Protein AF-A0A820QMT1-F1 (afdb_monomer_lite)

pLDDT: mean 73.19, std 18.17, range [37.12, 93.5]

Secondary structure (DSSP, 8-state):
---HHHHHHHHHTS-TT--EEEEEE-S--GGGG-HHHHHHHHHHH-TT--EEEEEEEEETTSSS--S----TTGGGSHHHHHTTEEEEEEEETTEEEEEEEE--GGGSTT-S---TT-SEEEEEE-SSS--HHHHHHHHTT-

Radius of gyration: 15.67 Å; chains: 1; bounding box: 41×37×37 Å

Foldseek 3Di:
DDEPVNVLVVLLPPALQDQEEEDEEEDPHCVLVQLVVVLVSCVPRHVNHLFDKYKYKYFQPDPDDDSDLCPQCRCVPVSNVVSQWAWEWEDEPGMIIIMTGHDDPVVPPPAPDDDPRHSYGYHYDDDPDDPDPVVVSNVVVD

Organism: NCBI:txid433720

Sequence (142 aa):
NLHFNKFQLFIEQIHSKLQILHVKFSKRDIHFLHADRWQKLLLENFPQLEKFSLHYHELGYSNNDPIYHGKLNQFVSPFWIQRNLIFDIEICKYDIYYFVRPFKKRWYEYSIEHSKLAQFTIKYVYSNERPYILLNQIKSVL

Structure (mmCIF, N/CA/C/O backbone):
data_AF-A0A820QMT1-F1
#
_entry.id   AF-A0A820QMT1-F1
#
loop_
_atom_site.group_PDB
_atom_site.id
_atom_site.type_symbol
_atom_site.label_atom_id
_atom_site.label_alt_id
_atom_site.label_comp_id
_atom_site.label_asym_id
_atom_site.label_entity_id
_atom_site.label_seq_id
_atom_site.pdbx_PDB_ins_code
_atom_site.Cartn_x
_atom_site.Cartn_y
_atom_site.Cartn_z
_atom_site.occupancy
_atom_site.B_iso_or_equiv
_atom_site.auth_seq_id
_atom_site.auth_comp_id
_atom_site.auth_asym_id
_atom_site.auth_atom_id
_atom_site.pdbx_PDB_model_num
ATOM 1 N N . ASN A 1 1 ? 3.059 -18.901 -9.954 1.00 51.28 1 ASN A N 1
ATOM 2 C CA . ASN A 1 1 ? 2.595 -17.625 -10.550 1.00 51.28 1 ASN A CA 1
ATOM 3 C C . ASN A 1 1 ? 1.373 -17.089 -9.801 1.00 51.28 1 ASN A C 1
ATOM 5 O O . ASN A 1 1 ? 0.269 -17.547 -10.072 1.00 51.28 1 ASN A O 1
ATOM 9 N N . LEU A 1 2 ? 1.559 -16.154 -8.860 1.00 66.12 2 LEU A N 1
ATOM 10 C CA . LEU A 1 2 ? 0.467 -15.516 -8.107 1.00 66.12 2 LEU A CA 1
ATOM 11 C C . LEU A 1 2 ? 0.027 -14.228 -8.825 1.00 66.12 2 LEU A C 1
ATOM 13 O O . LEU A 1 2 ? 0.877 -13.431 -9.206 1.00 66.12 2 LEU A O 1
ATOM 17 N N . HIS A 1 3 ? -1.275 -14.075 -9.051 1.00 85.88 3 HIS A N 1
ATOM 18 C CA . HIS A 1 3 ? -1.910 -12.850 -9.554 1.00 85.88 3 HIS A CA 1
ATOM 19 C C . HIS A 1 3 ? -2.652 -12.172 -8.407 1.00 85.88 3 HIS A C 1
ATOM 21 O O . HIS A 1 3 ? -3.060 -12.879 -7.480 1.00 85.88 3 HIS A O 1
ATOM 27 N N . PHE A 1 4 ? -2.898 -10.861 -8.485 1.00 87.81 4 PHE A N 1
ATOM 28 C CA . PHE A 1 4 ? -3.600 -10.140 -7.415 1.00 87.81 4 PHE A CA 1
ATOM 29 C C . PHE A 1 4 ? -4.920 -10.820 -7.034 1.00 87.81 4 PHE A C 1
ATOM 31 O O . PHE A 1 4 ? -5.176 -11.027 -5.858 1.00 87.81 4 PHE A O 1
ATOM 38 N N . ASN A 1 5 ? -5.725 -11.262 -8.006 1.00 89.75 5 ASN A N 1
ATOM 39 C CA . ASN A 1 5 ? -7.001 -11.933 -7.718 1.00 89.75 5 ASN A CA 1
ATOM 40 C C . ASN A 1 5 ? -6.819 -13.226 -6.904 1.00 89.75 5 ASN A C 1
ATOM 42 O O . ASN A 1 5 ? -7.605 -13.508 -6.011 1.00 89.75 5 ASN A O 1
ATOM 46 N N . LYS A 1 6 ? -5.761 -14.002 -7.176 1.00 90.00 6 LYS A N 1
ATOM 47 C CA . LYS A 1 6 ? -5.459 -15.219 -6.405 1.00 90.00 6 LYS A CA 1
ATOM 48 C C . LYS A 1 6 ? -4.955 -14.886 -5.003 1.00 90.00 6 LYS A C 1
ATOM 50 O O . LYS A 1 6 ? -5.293 -15.585 -4.058 1.00 90.00 6 LYS A O 1
ATOM 55 N N . PHE A 1 7 ? -4.150 -13.831 -4.879 1.00 90.31 7 PHE A N 1
ATOM 56 C CA . PHE A 1 7 ? -3.711 -13.321 -3.583 1.00 90.31 7 PHE A CA 1
ATOM 57 C C . PHE A 1 7 ? -4.898 -12.831 -2.749 1.00 90.31 7 PHE A C 1
ATOM 59 O O . PHE A 1 7 ? -4.994 -13.175 -1.580 1.00 90.31 7 PHE A O 1
ATOM 66 N N . GLN A 1 8 ? -5.807 -12.076 -3.363 1.00 90.44 8 GLN A N 1
ATOM 67 C CA . GLN A 1 8 ? -7.012 -11.569 -2.727 1.00 90.44 8 GLN A CA 1
ATOM 68 C C . GLN A 1 8 ? -7.870 -12.724 -2.192 1.00 90.44 8 GLN A C 1
ATOM 70 O O . GLN A 1 8 ? -8.146 -12.755 -1.002 1.00 90.44 8 GLN A O 1
ATOM 75 N N . LEU A 1 9 ? -8.174 -13.730 -3.020 1.00 90.06 9 LEU A N 1
ATOM 76 C CA . LEU A 1 9 ? -8.918 -14.915 -2.571 1.00 90.06 9 LEU A CA 1
ATOM 77 C C . LEU A 1 9 ? -8.232 -15.645 -1.409 1.00 90.06 9 LEU A C 1
ATOM 79 O O . LEU A 1 9 ? -8.896 -16.139 -0.506 1.00 90.06 9 LEU A O 1
ATOM 83 N N . PHE A 1 10 ? -6.900 -15.730 -1.430 1.00 88.38 10 PHE A N 1
ATOM 84 C CA . PHE A 1 10 ? -6.140 -16.337 -0.341 1.00 88.38 10 PHE A CA 1
ATOM 85 C C . PHE A 1 10 ? -6.217 -15.503 0.942 1.00 88.38 10 PHE A C 1
ATOM 87 O O . PHE A 1 10 ? -6.422 -16.052 2.019 1.00 88.38 10 PHE A O 1
ATOM 94 N N . ILE A 1 11 ? -6.056 -14.182 0.846 1.00 86.8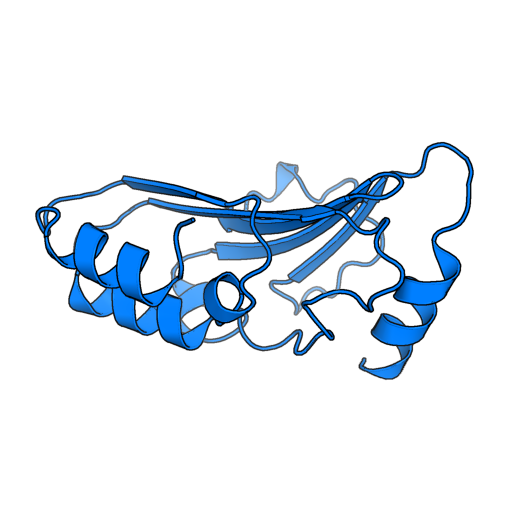1 11 ILE A N 1
ATOM 95 C CA . ILE A 1 11 ? -6.017 -13.320 2.026 1.00 86.81 11 ILE A CA 1
ATOM 96 C C . ILE A 1 11 ? -7.409 -13.130 2.644 1.00 86.81 11 ILE A C 1
ATOM 98 O O . ILE A 1 11 ? -7.507 -12.991 3.857 1.00 86.81 11 ILE A O 1
ATOM 102 N N . GLU A 1 12 ? -8.475 -13.195 1.843 1.00 86.50 12 GLU A N 1
ATOM 103 C CA . GLU A 1 12 ? -9.874 -13.215 2.304 1.00 86.50 12 GLU A CA 1
ATOM 104 C C . GLU A 1 12 ? -10.177 -14.445 3.182 1.00 86.50 12 GLU A C 1
ATOM 106 O O . GLU A 1 12 ? -11.075 -14.407 4.018 1.00 86.50 12 GLU A O 1
ATOM 111 N N . GLN A 1 13 ? -9.406 -15.531 3.044 1.00 85.56 13 GLN A N 1
ATOM 112 C CA . GLN A 1 13 ? -9.514 -16.715 3.908 1.00 85.56 13 GLN A CA 1
ATOM 113 C C . GLN A 1 13 ? -8.759 -16.560 5.238 1.00 85.56 13 GLN A C 1
ATOM 115 O O . GLN A 1 13 ? -8.915 -17.391 6.135 1.00 85.56 13 GLN A O 1
ATOM 120 N N . ILE A 1 14 ? -7.923 -15.528 5.385 1.00 81.19 14 ILE A N 1
ATOM 121 C CA . ILE A 1 14 ? -7.153 -15.287 6.607 1.00 81.19 14 ILE A CA 1
ATOM 122 C C . ILE A 1 14 ? -8.027 -14.557 7.628 1.00 81.19 14 ILE A C 1
ATOM 124 O O . ILE A 1 14 ? -8.756 -13.623 7.311 1.00 81.19 14 ILE A O 1
ATOM 128 N N . HIS A 1 15 ? -7.935 -14.980 8.890 1.00 69.56 15 HIS A N 1
ATOM 129 C CA . HIS A 1 15 ? -8.770 -14.470 9.974 1.00 69.56 15 HIS A CA 1
ATOM 130 C C . HIS A 1 15 ? -8.669 -12.939 10.132 1.00 69.56 15 HIS A C 1
ATOM 132 O O . HIS A 1 15 ? -7.586 -12.375 10.286 1.00 69.56 15 HIS A O 1
ATOM 138 N N . SER A 1 16 ? -9.826 -12.289 10.270 1.00 71.19 16 SER A N 1
ATOM 139 C CA . SER A 1 16 ? -10.026 -10.840 10.472 1.00 71.19 16 SER A CA 1
ATOM 140 C C . SER A 1 16 ? -9.357 -10.199 11.705 1.00 71.19 16 SER A C 1
ATOM 142 O O . SER A 1 16 ? -9.454 -8.988 11.900 1.00 71.19 16 SER A O 1
ATOM 144 N N . LYS A 1 17 ? -8.680 -10.992 12.548 1.00 79.62 17 LYS A N 1
ATOM 145 C CA . LYS A 1 17 ? -7.949 -10.539 13.748 1.00 79.62 17 LYS A CA 1
ATOM 146 C C . LYS A 1 17 ? -6.478 -10.241 13.453 1.00 79.62 17 LYS A C 1
ATOM 148 O O . LYS A 1 17 ? -5.704 -9.978 14.369 1.00 79.62 17 LYS A O 1
ATOM 153 N N . LEU A 1 18 ? -6.064 -10.330 12.189 1.00 88.62 18 LEU A N 1
ATOM 154 C CA . LEU A 1 18 ? -4.703 -10.010 11.789 1.00 88.62 18 LEU A CA 1
ATOM 155 C C . LEU A 1 18 ? -4.403 -8.533 12.092 1.00 88.62 18 LEU A C 1
ATOM 157 O O . LEU A 1 18 ? -5.018 -7.637 11.520 1.00 88.62 18 LEU A O 1
ATOM 161 N N . GLN A 1 19 ? -3.432 -8.291 12.972 1.00 90.44 19 GLN A N 1
ATOM 162 C CA . GLN A 1 19 ? -2.991 -6.941 13.343 1.00 90.44 19 GLN A CA 1
ATOM 163 C C . GLN A 1 19 ? -1.858 -6.422 12.452 1.00 90.44 19 GLN A C 1
ATOM 165 O O . GLN A 1 19 ? -1.657 -5.213 12.334 1.00 90.44 19 GLN A O 1
ATOM 170 N N . ILE A 1 20 ? -1.105 -7.319 11.812 1.00 91.69 20 ILE A N 1
AT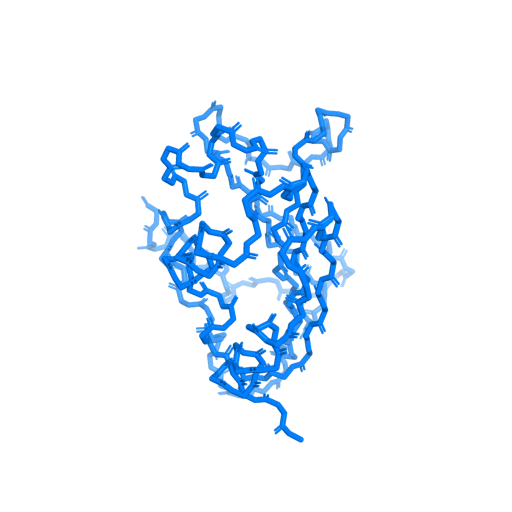OM 171 C CA . ILE A 1 20 ? 0.075 -6.972 11.020 1.00 91.69 20 ILE A CA 1
ATOM 172 C C . ILE A 1 20 ? 0.055 -7.740 9.700 1.00 91.69 20 ILE A C 1
ATOM 174 O O . ILE A 1 20 ? 0.022 -8.969 9.696 1.00 91.69 20 ILE A O 1
ATOM 178 N N . LEU A 1 21 ? 0.138 -7.014 8.585 1.00 91.75 21 LEU A N 1
ATOM 179 C CA . LEU A 1 21 ? 0.215 -7.573 7.239 1.00 91.75 21 LEU A CA 1
ATOM 180 C C . LEU A 1 21 ? 1.415 -6.980 6.502 1.00 91.75 21 LEU A C 1
ATOM 182 O O . LEU A 1 21 ? 1.447 -5.792 6.181 1.00 91.75 21 LEU A O 1
ATOM 186 N N . HIS A 1 22 ? 2.387 -7.837 6.206 1.00 93.19 22 HIS A N 1
ATOM 187 C CA . HIS A 1 22 ? 3.554 -7.507 5.399 1.00 93.19 22 HIS A CA 1
ATOM 188 C C . HIS A 1 22 ? 3.562 -8.393 4.163 1.00 93.19 22 HIS A C 1
ATOM 190 O O . HIS A 1 22 ? 3.613 -9.618 4.272 1.00 93.19 22 HIS A O 1
ATOM 196 N N . VAL A 1 23 ? 3.513 -7.777 2.988 1.00 92.56 23 VAL A N 1
ATOM 197 C CA . VAL A 1 23 ? 3.459 -8.499 1.717 1.00 92.56 23 VAL A CA 1
ATOM 198 C C . VAL A 1 23 ? 4.603 -8.071 0.814 1.00 92.56 23 VAL A C 1
ATOM 200 O O . VAL A 1 23 ? 4.929 -6.887 0.702 1.00 92.56 23 VAL A O 1
ATOM 203 N N . LYS A 1 24 ? 5.226 -9.058 0.167 1.00 92.12 24 LYS A N 1
ATOM 204 C CA . LYS A 1 24 ? 6.324 -8.852 -0.773 1.00 92.12 24 LYS A CA 1
ATOM 205 C C . LYS A 1 24 ? 6.033 -9.583 -2.075 1.00 92.12 24 LYS A C 1
ATOM 207 O O . LYS A 1 24 ? 5.783 -10.786 -2.067 1.00 92.12 24 LYS A O 1
ATOM 212 N N . PHE A 1 25 ? 6.117 -8.863 -3.184 1.00 89.75 25 PHE A N 1
ATOM 213 C CA . PHE A 1 25 ? 5.906 -9.387 -4.527 1.00 89.75 25 PHE A CA 1
ATOM 214 C C . PHE A 1 25 ? 7.077 -8.993 -5.425 1.00 89.75 25 PHE A C 1
ATOM 216 O O . PHE A 1 25 ? 7.624 -7.902 -5.301 1.00 89.75 25 PHE A O 1
ATOM 223 N N . SER A 1 26 ? 7.461 -9.885 -6.330 1.00 81.38 26 SER A N 1
ATOM 224 C CA . SER A 1 26 ? 8.541 -9.671 -7.307 1.00 81.38 26 SER A CA 1
ATOM 225 C C . SER A 1 26 ? 8.110 -10.008 -8.738 1.00 81.38 26 SER A C 1
ATOM 227 O O . SER A 1 26 ? 8.934 -10.217 -9.625 1.00 81.38 26 SER A O 1
ATOM 229 N N . LYS A 1 27 ? 6.798 -10.143 -8.965 1.00 76.06 27 LYS A N 1
ATOM 230 C CA . LYS A 1 27 ? 6.232 -10.562 -10.246 1.00 76.06 27 LYS A CA 1
ATOM 231 C C . LYS A 1 27 ? 5.474 -9.404 -10.882 1.00 76.06 27 LYS A C 1
ATOM 233 O O . LYS A 1 27 ? 4.678 -8.767 -10.204 1.00 76.06 27 LYS A O 1
ATOM 238 N N . ARG A 1 28 ? 5.660 -9.236 -12.196 1.00 76.00 28 ARG A N 1
ATOM 239 C CA . ARG A 1 28 ? 4.945 -8.289 -13.062 1.00 76.00 28 ARG A CA 1
ATOM 240 C C . ARG A 1 28 ? 3.422 -8.497 -13.045 1.00 76.00 28 ARG A C 1
ATOM 242 O O . ARG A 1 28 ? 2.884 -9.240 -13.862 1.00 76.00 28 ARG A O 1
ATOM 249 N N . ASP A 1 29 ? 2.741 -7.854 -12.106 1.00 84.00 29 ASP A N 1
ATOM 250 C CA . ASP A 1 29 ? 1.284 -7.712 -12.055 1.00 84.00 29 ASP A CA 1
ATOM 251 C C . ASP A 1 29 ? 0.954 -6.323 -11.487 1.00 84.00 29 ASP A C 1
ATOM 253 O O . ASP A 1 29 ? 1.068 -6.074 -10.284 1.00 84.00 29 ASP A O 1
ATOM 257 N N . ILE A 1 30 ? 0.548 -5.416 -12.382 1.00 82.88 30 ILE A N 1
ATOM 258 C CA . ILE A 1 30 ? 0.250 -4.010 -12.074 1.00 82.88 30 ILE A CA 1
ATOM 259 C C . ILE A 1 30 ? -0.817 -3.850 -10.994 1.00 82.88 30 ILE A C 1
ATOM 261 O O . ILE A 1 30 ? -0.837 -2.846 -10.288 1.00 82.88 30 ILE A O 1
ATOM 265 N N . HIS A 1 31 ? -1.693 -4.841 -10.819 1.00 87.38 31 HIS A N 1
ATOM 266 C CA . HIS A 1 31 ? -2.784 -4.746 -9.861 1.00 87.38 31 HIS A CA 1
ATOM 267 C C . HIS A 1 31 ? -2.297 -4.707 -8.411 1.00 87.38 31 HIS A C 1
ATOM 269 O O . HIS A 1 31 ? -3.019 -4.196 -7.558 1.00 87.38 31 HIS A O 1
ATOM 275 N N . PHE A 1 32 ? -1.069 -5.156 -8.126 1.00 88.69 32 PHE A N 1
ATOM 276 C CA . PHE A 1 32 ? -0.446 -4.940 -6.818 1.00 88.69 32 PHE A CA 1
ATOM 277 C C . PHE A 1 32 ? -0.101 -3.473 -6.546 1.00 88.69 32 PHE A C 1
ATOM 279 O O . PHE A 1 32 ? 0.073 -3.117 -5.386 1.00 88.69 32 PHE A O 1
ATOM 286 N N . LEU A 1 33 ? -0.056 -2.620 -7.568 1.00 87.75 33 LEU A N 1
ATOM 287 C CA . LEU A 1 33 ? 0.180 -1.181 -7.455 1.00 87.75 33 LEU A CA 1
ATOM 288 C C . LEU A 1 33 ? -1.113 -0.352 -7.577 1.00 87.75 33 LEU A C 1
ATOM 290 O O . LEU A 1 33 ? -1.046 0.868 -7.674 1.00 87.75 33 LEU A O 1
ATOM 294 N N . HIS A 1 34 ? -2.294 -0.987 -7.557 1.00 89.50 34 HIS A N 1
ATOM 295 C CA . HIS A 1 34 ? -3.585 -0.290 -7.553 1.00 89.50 34 HIS A CA 1
ATOM 296 C C . HIS A 1 34 ? -4.016 0.034 -6.117 1.00 89.50 34 HIS A C 1
ATOM 298 O O . HIS A 1 34 ? -4.449 -0.858 -5.379 1.00 89.50 34 HIS A O 1
ATOM 304 N N . ALA A 1 35 ? -3.949 1.307 -5.726 1.00 88.88 35 ALA A N 1
ATOM 305 C CA . ALA A 1 35 ? -4.250 1.716 -4.354 1.00 88.88 35 ALA A CA 1
ATOM 306 C C . ALA A 1 35 ? -5.698 1.407 -3.938 1.00 88.88 35 ALA A C 1
ATOM 308 O O . ALA A 1 35 ? -5.916 0.850 -2.866 1.00 88.88 35 ALA A O 1
ATOM 309 N N . ASP A 1 36 ? -6.684 1.665 -4.799 1.00 90.31 36 ASP A N 1
ATOM 310 C CA . ASP A 1 36 ? -8.100 1.437 -4.467 1.00 90.31 36 ASP A CA 1
ATOM 311 C C . ASP A 1 36 ? -8.404 -0.033 -4.157 1.00 90.31 36 ASP A C 1
ATOM 313 O O . ASP A 1 36 ? -9.200 -0.342 -3.268 1.00 90.31 36 ASP A O 1
ATOM 317 N N . ARG A 1 37 ? -7.729 -0.963 -4.849 1.00 91.81 37 ARG A N 1
ATOM 318 C CA . ARG A 1 37 ? -7.883 -2.400 -4.583 1.00 91.81 37 ARG A CA 1
ATOM 319 C C . ARG A 1 37 ? -7.354 -2.764 -3.206 1.00 91.81 37 ARG A C 1
ATOM 321 O O . ARG A 1 37 ? -8.010 -3.518 -2.492 1.00 91.81 37 ARG A O 1
ATOM 328 N N . TRP A 1 38 ? -6.199 -2.220 -2.830 1.00 93.00 38 TRP A N 1
ATOM 329 C CA . TRP A 1 38 ? -5.659 -2.403 -1.489 1.00 93.00 38 TRP A CA 1
ATOM 330 C C . TRP A 1 38 ? -6.548 -1.765 -0.433 1.00 93.00 38 TRP A C 1
ATOM 332 O O . TRP A 1 38 ? -6.884 -2.429 0.537 1.00 93.00 38 TRP A O 1
ATOM 342 N N . GLN A 1 39 ? -6.979 -0.520 -0.627 1.00 93.19 39 GLN A N 1
ATOM 343 C CA . GLN A 1 39 ? -7.873 0.157 0.307 1.00 93.19 39 GLN A CA 1
ATOM 344 C C . GLN A 1 39 ? -9.139 -0.674 0.560 1.00 93.19 39 GLN A C 1
ATOM 346 O O . GLN A 1 39 ? -9.472 -0.931 1.716 1.00 93.19 39 GLN A O 1
ATOM 351 N N . LYS A 1 40 ? -9.801 -1.151 -0.503 1.00 93.19 40 LYS A N 1
ATOM 352 C CA . LYS A 1 40 ? -10.986 -2.011 -0.396 1.00 93.19 40 LYS A CA 1
ATOM 353 C C . LYS A 1 40 ? -10.687 -3.298 0.379 1.00 93.19 40 LYS A C 1
ATOM 355 O O . LYS A 1 40 ? -11.350 -3.585 1.369 1.00 93.19 40 LYS A O 1
ATOM 360 N N . LEU A 1 41 ? -9.641 -4.021 -0.022 1.00 92.50 41 LEU A N 1
ATOM 361 C CA . LEU A 1 41 ? -9.222 -5.272 0.610 1.00 92.50 41 LEU A CA 1
ATOM 362 C C . LEU A 1 41 ? -8.941 -5.102 2.111 1.00 92.50 41 LEU A C 1
ATOM 364 O O . LEU A 1 41 ? -9.373 -5.929 2.913 1.00 92.50 41 LEU A O 1
ATOM 368 N N . LEU A 1 42 ? -8.240 -4.027 2.487 1.00 92.06 42 LEU A N 1
ATOM 369 C CA . LEU A 1 42 ? -7.880 -3.723 3.870 1.00 92.06 42 LEU A CA 1
ATOM 370 C C . LEU A 1 42 ? -9.100 -3.361 4.724 1.00 92.06 42 LEU A C 1
ATOM 372 O O . LEU A 1 42 ? -9.199 -3.830 5.856 1.00 92.06 42 LEU A O 1
ATOM 376 N N . LEU A 1 43 ? -10.021 -2.557 4.187 1.00 91.12 43 LEU A N 1
ATOM 377 C CA . LEU A 1 43 ? -11.247 -2.167 4.888 1.00 91.12 43 LEU A CA 1
ATOM 378 C C . LEU A 1 43 ? -12.200 -3.349 5.095 1.00 91.12 43 LEU A C 1
ATOM 380 O O . LEU A 1 43 ? -12.783 -3.468 6.169 1.00 91.12 43 LEU A O 1
ATOM 384 N N . GLU A 1 44 ? -12.346 -4.217 4.093 1.00 90.69 44 GLU A N 1
ATOM 385 C CA . GLU A 1 44 ? -13.303 -5.329 4.133 1.00 90.69 44 GLU A CA 1
ATOM 386 C C . GLU A 1 44 ? -12.813 -6.504 4.989 1.00 90.69 44 GLU A C 1
ATOM 388 O O . GLU A 1 44 ? -13.612 -7.127 5.684 1.00 90.69 44 GLU A O 1
ATOM 393 N N . ASN A 1 45 ? -11.508 -6.799 4.975 1.00 90.00 45 ASN A N 1
ATOM 394 C CA . ASN A 1 45 ? -10.992 -8.057 5.530 1.00 90.00 45 ASN A CA 1
ATOM 395 C C . ASN A 1 45 ? -10.153 -7.887 6.801 1.00 90.00 45 ASN A C 1
ATOM 397 O O . ASN A 1 45 ? -10.050 -8.824 7.593 1.00 90.00 45 ASN A O 1
ATOM 401 N N . PHE A 1 46 ? -9.575 -6.704 7.038 1.00 90.62 46 PHE A N 1
ATOM 402 C CA . PHE A 1 46 ? -8.659 -6.484 8.162 1.00 90.62 46 PHE A CA 1
ATOM 403 C C . PHE A 1 46 ? -9.042 -5.253 9.003 1.00 90.62 46 PHE A C 1
ATOM 405 O O . PHE A 1 46 ? -8.255 -4.310 9.132 1.00 90.62 46 PHE A O 1
ATOM 412 N N . PRO A 1 47 ? -10.231 -5.250 9.637 1.00 88.12 47 PRO A N 1
ATOM 413 C CA . PRO A 1 47 ? -10.683 -4.123 10.456 1.00 88.12 47 PRO A CA 1
ATOM 414 C C . PRO A 1 47 ? -9.770 -3.857 11.664 1.00 88.12 47 PRO A C 1
ATOM 416 O O . PRO A 1 47 ? -9.693 -2.726 12.133 1.00 88.12 47 PRO A O 1
ATOM 419 N N . GLN A 1 48 ? -9.054 -4.879 12.144 1.00 89.25 48 GLN A N 1
ATOM 420 C CA . GLN A 1 48 ? -8.122 -4.788 13.276 1.00 89.25 48 GLN A CA 1
ATOM 421 C C . GLN A 1 48 ? -6.663 -4.581 12.849 1.00 89.25 48 GLN A C 1
ATOM 423 O O . GLN A 1 48 ? -5.763 -4.667 13.682 1.00 89.25 48 GLN A O 1
ATOM 428 N N . LEU A 1 49 ? -6.402 -4.329 11.562 1.00 90.81 49 LEU A N 1
ATOM 429 C CA . LEU A 1 49 ? -5.039 -4.152 11.082 1.00 90.81 49 LEU A CA 1
ATOM 430 C C . LEU A 1 49 ? -4.438 -2.866 11.639 1.00 90.81 49 LEU A C 1
ATOM 432 O O . LEU A 1 49 ? -4.908 -1.770 11.336 1.00 90.81 49 LEU A O 1
ATOM 436 N N . GLU A 1 50 ? -3.354 -2.996 12.387 1.00 90.75 50 GLU A N 1
ATOM 437 C CA . GLU A 1 50 ? -2.585 -1.878 12.928 1.00 90.75 50 GLU A CA 1
ATOM 438 C C . GLU A 1 50 ? -1.442 -1.490 11.991 1.00 90.75 50 GLU A C 1
ATOM 440 O O . GLU A 1 50 ? -1.109 -0.312 11.853 1.00 90.75 50 GLU A O 1
ATOM 445 N N . LYS A 1 51 ? -0.822 -2.481 11.337 1.00 90.94 51 LYS A N 1
ATOM 446 C CA . LYS A 1 51 ? 0.356 -2.277 10.488 1.00 90.94 51 LYS A CA 1
ATOM 447 C C . LYS A 1 51 ? 0.186 -2.950 9.139 1.00 90.94 51 LYS A C 1
ATOM 449 O O . LYS A 1 51 ? -0.094 -4.142 9.049 1.00 90.94 51 LYS A O 1
ATOM 454 N N . PHE A 1 52 ? 0.453 -2.176 8.097 1.00 93.06 52 PHE A N 1
ATOM 455 C CA . PHE A 1 52 ? 0.487 -2.641 6.722 1.00 93.06 52 PHE A CA 1
ATOM 456 C C . PHE A 1 52 ? 1.808 -2.234 6.074 1.00 93.06 52 PHE A C 1
ATOM 458 O O . PHE A 1 52 ? 2.253 -1.093 6.231 1.00 93.06 52 PHE A O 1
ATOM 465 N N . SER A 1 53 ? 2.427 -3.148 5.329 1.00 93.44 53 SER A N 1
ATOM 466 C CA . SER A 1 53 ? 3.398 -2.755 4.314 1.00 93.44 53 SER A CA 1
ATOM 467 C C . SER A 1 53 ? 3.327 -3.621 3.065 1.00 93.44 53 SER A C 1
ATOM 469 O O . SER A 1 53 ? 3.106 -4.832 3.125 1.00 93.44 53 SER A O 1
ATOM 471 N N . LEU A 1 54 ? 3.571 -2.972 1.932 1.00 93.50 54 LEU A N 1
ATOM 472 C CA . LEU A 1 54 ? 3.676 -3.570 0.611 1.00 93.50 54 LEU A CA 1
ATOM 473 C C . LEU A 1 54 ? 5.068 -3.300 0.063 1.00 93.50 54 LEU A C 1
ATOM 475 O O . LEU A 1 54 ? 5.526 -2.163 0.071 1.00 93.50 54 LEU A O 1
ATOM 479 N N . HIS A 1 55 ? 5.726 -4.347 -0.415 1.00 93.06 55 HIS A N 1
ATOM 480 C CA . HIS A 1 55 ? 6.996 -4.267 -1.120 1.00 93.06 55 HIS A CA 1
ATOM 481 C C . HIS A 1 55 ? 6.799 -4.931 -2.479 1.00 93.06 55 HIS A C 1
ATOM 483 O O . HIS A 1 55 ? 6.605 -6.143 -2.553 1.00 93.06 55 HIS A O 1
ATOM 489 N N . TYR A 1 56 ? 6.825 -4.155 -3.550 1.00 90.56 56 TYR A N 1
ATOM 490 C CA . TYR A 1 56 ? 6.694 -4.661 -4.906 1.00 90.56 56 TYR A CA 1
ATOM 491 C C . TYR A 1 56 ? 7.977 -4.364 -5.676 1.00 90.56 56 TYR A C 1
ATOM 493 O O . TYR A 1 56 ? 8.474 -3.245 -5.671 1.00 90.56 56 TYR A O 1
ATOM 501 N N . HIS A 1 57 ? 8.531 -5.384 -6.313 1.00 87.62 57 HIS A N 1
ATOM 502 C CA . HIS A 1 57 ? 9.762 -5.309 -7.087 1.00 87.62 57 HIS A CA 1
ATOM 503 C C . HIS A 1 57 ? 9.468 -5.679 -8.535 1.00 87.62 57 HIS A C 1
ATOM 505 O O . HIS A 1 57 ? 8.831 -6.702 -8.798 1.00 87.62 57 HIS A O 1
ATOM 511 N N . GLU A 1 58 ? 9.958 -4.870 -9.469 1.00 84.06 58 GLU A N 1
ATOM 512 C CA . GLU A 1 58 ? 10.075 -5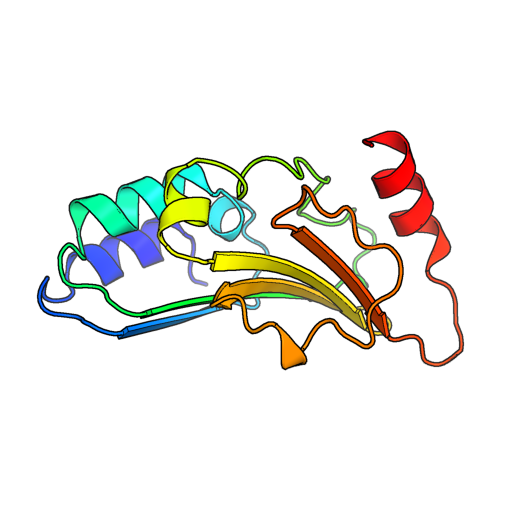.272 -10.864 1.00 84.06 58 GLU A CA 1
ATOM 513 C C . GLU A 1 58 ? 11.497 -5.083 -11.397 1.00 84.06 58 GLU A C 1
ATOM 515 O O . GLU A 1 58 ? 12.206 -4.140 -11.042 1.00 84.06 58 GLU A O 1
ATOM 520 N N . LEU A 1 59 ? 11.892 -6.004 -12.278 1.00 77.88 59 LEU A N 1
ATOM 521 C CA . LEU A 1 59 ? 13.120 -5.902 -13.054 1.00 77.88 59 LEU A CA 1
ATOM 522 C C . LEU A 1 59 ? 12.908 -4.848 -14.154 1.00 77.88 59 LEU A C 1
ATOM 524 O O . LEU A 1 59 ? 12.121 -5.056 -15.076 1.00 77.88 59 LEU A O 1
ATOM 528 N N . GLY A 1 60 ? 13.638 -3.745 -14.084 1.00 64.75 60 GLY A N 1
ATOM 529 C CA . GLY A 1 60 ? 13.697 -2.663 -15.074 1.00 64.75 60 GLY A CA 1
ATOM 530 C C . GLY A 1 60 ? 14.583 -2.950 -16.294 1.00 64.75 60 GLY A C 1
ATOM 531 O O . GLY A 1 60 ? 14.740 -2.085 -17.145 1.00 64.75 60 GLY A O 1
ATOM 532 N N . TYR A 1 61 ? 15.155 -4.154 -16.407 1.00 55.88 61 TYR A N 1
ATOM 533 C CA . TYR A 1 61 ? 15.991 -4.578 -17.542 1.00 55.88 61 TYR A CA 1
ATOM 534 C C . TYR A 1 61 ? 15.235 -5.090 -18.769 1.00 55.88 61 TYR A C 1
ATOM 536 O O . TYR A 1 61 ? 15.849 -5.336 -19.806 1.00 55.88 61 TYR A O 1
ATOM 544 N N . SER A 1 62 ? 13.931 -5.341 -18.672 1.00 56.62 62 SER A N 1
ATOM 545 C CA . SER A 1 62 ? 13.194 -5.757 -19.864 1.00 56.62 62 SER A CA 1
ATOM 546 C C . SER A 1 62 ? 13.053 -4.562 -20.803 1.00 56.62 62 SER A C 1
ATOM 548 O O . SER A 1 62 ? 12.743 -3.482 -20.319 1.00 56.62 62 SER A O 1
ATOM 550 N N . ASN A 1 63 ? 13.163 -4.762 -22.118 1.00 54.44 63 ASN A N 1
ATOM 551 C CA . ASN A 1 63 ? 12.840 -3.780 -23.177 1.00 54.44 63 ASN A CA 1
ATOM 552 C C . ASN A 1 63 ? 11.392 -3.231 -23.135 1.00 54.44 63 ASN A C 1
ATOM 554 O O . ASN A 1 63 ? 10.919 -2.634 -24.096 1.00 54.44 63 ASN A O 1
ATOM 558 N N . ASN A 1 64 ? 10.667 -3.481 -22.053 1.00 58.94 64 ASN A N 1
ATOM 559 C CA . ASN A 1 64 ? 9.305 -3.065 -21.833 1.00 58.94 64 ASN A CA 1
ATOM 560 C C . ASN A 1 64 ? 9.334 -1.915 -20.834 1.00 58.94 64 ASN A C 1
ATOM 562 O O . ASN A 1 64 ? 10.029 -2.007 -19.817 1.00 58.94 64 ASN A O 1
ATOM 566 N N . ASP A 1 65 ? 8.505 -0.908 -21.080 1.00 65.25 65 ASP A N 1
ATOM 567 C CA . ASP A 1 65 ? 8.283 0.193 -20.154 1.00 65.25 65 ASP A CA 1
ATOM 568 C C . ASP A 1 65 ? 7.990 -0.299 -18.720 1.00 65.25 65 ASP A C 1
ATOM 570 O O . ASP A 1 65 ? 7.464 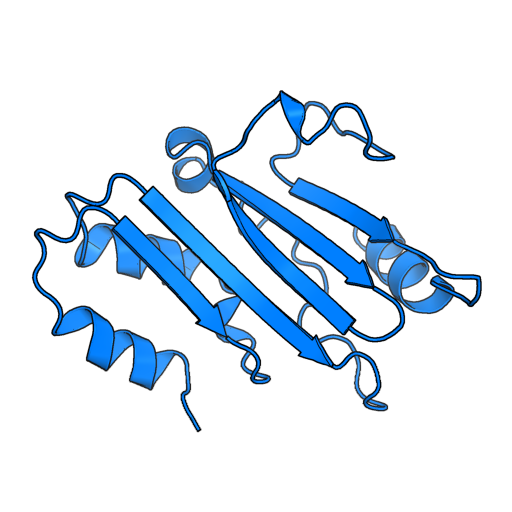-1.409 -18.542 1.00 65.25 65 ASP A O 1
ATOM 574 N N . PRO A 1 66 ? 8.318 0.504 -17.690 1.00 68.62 66 PRO A N 1
ATOM 575 C CA . PRO A 1 66 ? 7.931 0.233 -16.308 1.00 68.62 66 PRO A CA 1
ATOM 576 C C . PRO A 1 66 ? 6.443 -0.084 -16.224 1.00 68.62 66 PRO A C 1
ATOM 578 O O . PRO A 1 66 ? 5.634 0.567 -16.883 1.00 68.62 66 PRO A O 1
ATOM 581 N N . ILE A 1 67 ? 6.057 -1.048 -15.386 1.00 70.44 67 ILE A N 1
ATOM 582 C CA . ILE A 1 67 ? 4.634 -1.379 -15.234 1.00 70.44 67 ILE A CA 1
ATOM 583 C C . ILE A 1 67 ? 3.856 -0.206 -14.646 1.00 70.44 67 ILE A C 1
ATOM 585 O O . ILE A 1 67 ? 2.681 -0.006 -14.953 1.00 70.44 67 ILE A O 1
ATOM 589 N N . TYR A 1 68 ? 4.496 0.566 -13.775 1.00 68.25 68 TYR A N 1
ATOM 590 C CA . TYR A 1 68 ? 3.873 1.729 -13.176 1.00 68.25 68 TYR A CA 1
ATOM 591 C C . TYR A 1 68 ? 4.211 2.997 -13.956 1.00 68.25 68 TYR A C 1
ATOM 593 O O . TYR A 1 68 ? 5.284 3.576 -13.801 1.00 68.25 68 TYR A O 1
ATOM 601 N N . HIS A 1 69 ? 3.242 3.485 -14.725 1.00 66.44 69 HIS A N 1
ATOM 602 C CA . HIS A 1 69 ? 3.366 4.712 -15.518 1.00 66.44 69 HIS A CA 1
ATOM 603 C C . HIS A 1 69 ? 3.071 6.005 -14.732 1.00 66.44 69 HIS A C 1
ATOM 605 O O . HIS A 1 69 ? 2.694 7.014 -15.318 1.00 66.44 69 HIS A O 1
ATOM 611 N N . GLY A 1 70 ? 3.197 6.000 -13.401 1.00 56.53 70 GLY A N 1
ATOM 612 C CA . GLY A 1 70 ? 3.194 7.256 -12.647 1.00 56.53 70 GLY A CA 1
ATOM 613 C C . GLY A 1 70 ? 1.829 7.919 -12.442 1.00 56.53 70 GLY A C 1
ATOM 614 O O . GLY A 1 70 ? 1.766 9.142 -12.381 1.00 56.53 70 GLY A O 1
ATOM 615 N N . LYS A 1 71 ? 0.733 7.172 -12.228 1.00 62.56 71 LYS A N 1
ATOM 616 C CA . LYS A 1 71 ? -0.474 7.764 -11.601 1.00 62.56 71 LYS A CA 1
ATOM 617 C C . LYS A 1 71 ? -0.211 8.021 -10.110 1.00 62.56 71 LYS A C 1
ATOM 619 O O . LYS A 1 71 ? -0.796 7.388 -9.238 1.00 62.56 71 LYS A O 1
ATOM 624 N N . LEU A 1 72 ? 0.701 8.956 -9.844 1.00 57.47 72 LEU A N 1
ATOM 625 C CA . LEU A 1 72 ? 1.336 9.291 -8.564 1.00 57.47 72 LEU A CA 1
ATOM 626 C C . LEU A 1 72 ? 0.345 9.568 -7.420 1.00 57.47 72 LEU A C 1
ATOM 628 O O . LEU A 1 72 ? 0.687 9.401 -6.255 1.00 57.47 72 LEU A O 1
ATOM 632 N N . ASN A 1 73 ? -0.908 9.887 -7.747 1.00 60.97 73 ASN A N 1
ATOM 633 C CA . ASN A 1 73 ? -1.934 10.274 -6.782 1.00 60.97 73 ASN A CA 1
ATOM 634 C C . ASN A 1 73 ? -2.820 9.123 -6.267 1.00 60.97 73 ASN A C 1
ATOM 636 O O . ASN A 1 73 ? -3.804 9.380 -5.579 1.00 60.97 73 ASN A O 1
ATOM 640 N N . GLN A 1 74 ? -2.533 7.854 -6.572 1.00 74.88 74 GLN A N 1
ATOM 641 C CA . GLN A 1 74 ? -3.395 6.766 -6.078 1.00 74.88 74 GLN A CA 1
ATOM 642 C C . GLN A 1 74 ? -3.224 6.502 -4.569 1.00 74.88 74 GLN A C 1
ATOM 644 O O . GLN A 1 74 ? -4.191 6.180 -3.883 1.00 74.88 74 GLN A O 1
ATOM 649 N N . PHE A 1 75 ? -2.022 6.700 -4.022 1.00 80.12 75 PHE A N 1
ATOM 650 C CA . PHE A 1 75 ? -1.709 6.449 -2.606 1.00 80.12 75 PHE A CA 1
ATOM 651 C C . PHE A 1 75 ? -1.753 7.708 -1.721 1.00 80.12 75 PHE A C 1
ATOM 653 O O . PHE A 1 75 ? -1.153 7.729 -0.653 1.00 80.12 75 PHE A O 1
ATOM 660 N N . VAL A 1 76 ? -2.465 8.759 -2.147 1.00 80.12 76 VAL A N 1
ATOM 661 C CA . VAL A 1 76 ? -2.616 10.014 -1.375 1.00 80.12 76 VAL A CA 1
ATOM 662 C C . VAL A 1 76 ? -4.061 10.282 -0.935 1.00 80.12 76 VAL A C 1
ATOM 664 O O . VAL A 1 76 ? -4.393 11.387 -0.514 1.00 80.12 76 VAL A O 1
ATOM 667 N N . SER A 1 77 ? -4.948 9.285 -1.037 1.00 82.69 77 SER A N 1
ATOM 668 C CA . SER A 1 77 ? -6.323 9.409 -0.537 1.00 82.69 77 SER A CA 1
ATOM 669 C C . SER A 1 77 ? -6.348 9.577 0.997 1.00 82.69 77 SER A C 1
ATOM 671 O O . SER A 1 77 ? -5.415 9.141 1.682 1.00 82.69 77 SER A O 1
ATOM 673 N N . PRO A 1 78 ? -7.428 10.145 1.579 1.00 86.19 78 PRO A N 1
ATOM 674 C CA . PRO A 1 78 ? -7.564 10.294 3.031 1.00 86.19 78 PRO A CA 1
ATOM 675 C C . PRO A 1 78 ? -7.328 9.002 3.820 1.00 86.19 78 PRO A C 1
ATOM 677 O O . PRO A 1 78 ? -6.803 9.058 4.928 1.00 86.19 78 PRO A O 1
ATOM 680 N N . PHE A 1 79 ? -7.658 7.842 3.244 1.00 89.56 79 PHE A N 1
ATOM 681 C CA . PHE A 1 79 ? -7.396 6.538 3.851 1.00 89.56 79 PHE A CA 1
ATOM 682 C C . PHE A 1 79 ? -5.900 6.316 4.123 1.00 89.56 79 PHE A C 1
ATOM 684 O O . PHE A 1 79 ? -5.521 5.981 5.246 1.00 89.56 79 PHE A O 1
ATOM 691 N N . TRP A 1 80 ? -5.043 6.532 3.120 1.00 87.44 80 TRP A N 1
ATOM 692 C CA . TRP A 1 80 ? -3.591 6.365 3.251 1.00 87.44 80 TRP A CA 1
ATOM 693 C C . TRP A 1 80 ? -2.999 7.395 4.212 1.00 87.44 80 TRP A C 1
ATOM 695 O O . TRP A 1 80 ? -2.172 7.042 5.061 1.00 87.44 80 TRP A O 1
ATOM 705 N N . ILE A 1 81 ? -3.525 8.627 4.157 1.00 83.00 81 ILE A N 1
ATOM 706 C CA . ILE A 1 81 ? -3.115 9.720 5.036 1.00 83.00 81 ILE A CA 1
ATOM 707 C C . ILE A 1 81 ? -3.389 9.390 6.500 1.00 83.00 81 ILE A C 1
ATOM 709 O O . ILE A 1 81 ? -2.483 9.462 7.330 1.00 83.00 81 ILE A O 1
ATOM 713 N N . GLN A 1 82 ? -4.620 8.994 6.819 1.00 86.06 82 GLN A N 1
ATOM 714 C CA . GLN A 1 82 ? -5.040 8.661 8.181 1.00 86.06 82 GLN A CA 1
ATOM 715 C C . GLN A 1 82 ? -4.293 7.446 8.739 1.00 86.06 82 GLN A C 1
ATOM 717 O O . GLN A 1 82 ? -4.011 7.386 9.933 1.00 86.06 82 GLN A O 1
ATOM 722 N N . ARG A 1 83 ? -3.923 6.494 7.876 1.00 86.75 83 ARG A N 1
ATOM 723 C CA . ARG A 1 83 ? -3.104 5.325 8.232 1.00 86.75 83 ARG A CA 1
ATOM 724 C C . ARG A 1 83 ? -1.617 5.663 8.414 1.00 86.75 83 ARG A C 1
ATOM 726 O O . ARG A 1 83 ? -0.847 4.778 8.784 1.00 86.75 83 ARG A O 1
ATOM 733 N N . ASN A 1 84 ? -1.208 6.912 8.164 1.00 86.94 84 ASN A N 1
ATOM 734 C CA . ASN A 1 84 ? 0.182 7.371 8.189 1.00 86.94 84 ASN A CA 1
ATOM 735 C C . ASN A 1 84 ? 1.098 6.480 7.325 1.00 86.94 84 ASN A C 1
ATOM 737 O O . ASN A 1 84 ? 2.196 6.094 7.737 1.00 86.94 84 ASN A O 1
ATOM 741 N N . LEU A 1 85 ? 0.611 6.105 6.140 1.00 86.75 85 LEU A N 1
ATOM 742 C CA . LEU A 1 85 ? 1.344 5.317 5.156 1.00 86.75 85 LEU A CA 1
ATOM 743 C C . LEU A 1 85 ? 1.864 6.234 4.051 1.00 86.75 85 LEU A C 1
ATOM 745 O O . LEU A 1 85 ? 1.210 7.200 3.675 1.00 86.75 85 LEU A O 1
ATOM 749 N N . ILE A 1 86 ? 3.044 5.917 3.534 1.00 85.81 86 ILE A N 1
ATOM 750 C CA . ILE A 1 86 ? 3.674 6.626 2.423 1.00 85.81 86 ILE A CA 1
ATOM 751 C C . ILE A 1 86 ? 3.952 5.643 1.292 1.00 85.81 86 ILE A C 1
ATOM 753 O O . ILE A 1 86 ? 4.317 4.489 1.553 1.00 85.81 86 ILE A O 1
ATOM 757 N N . PHE A 1 87 ? 3.763 6.102 0.055 1.00 85.31 87 PHE A N 1
ATOM 758 C CA . PHE A 1 87 ? 4.167 5.370 -1.136 1.00 85.31 87 PHE A CA 1
ATOM 759 C C . PHE A 1 87 ? 5.547 5.840 -1.594 1.00 85.31 87 PHE A C 1
ATOM 761 O O . PHE A 1 87 ? 5.726 7.011 -1.902 1.00 85.31 87 PHE A O 1
ATOM 768 N N . ASP A 1 88 ? 6.521 4.942 -1.664 1.00 83.69 88 ASP A N 1
ATOM 769 C CA . ASP A 1 88 ? 7.865 5.271 -2.127 1.00 83.69 88 ASP A CA 1
ATOM 770 C C . ASP A 1 88 ? 8.239 4.469 -3.361 1.00 83.69 88 ASP A C 1
ATOM 772 O O . ASP A 1 88 ? 7.851 3.310 -3.509 1.00 83.69 88 ASP A O 1
ATOM 776 N N . ILE A 1 89 ? 9.067 5.074 -4.203 1.00 82.38 89 ILE A N 1
ATOM 777 C CA . ILE A 1 89 ? 9.718 4.401 -5.321 1.00 82.38 89 ILE A CA 1
ATOM 778 C C . ILE A 1 89 ? 11.223 4.507 -5.114 1.00 82.38 89 ILE A C 1
ATOM 780 O O . ILE A 1 89 ? 11.749 5.610 -4.985 1.00 82.38 89 ILE A O 1
ATOM 784 N N . GLU A 1 90 ? 11.921 3.377 -5.085 1.00 81.88 90 GLU A N 1
ATOM 785 C CA . GLU A 1 90 ? 13.381 3.326 -5.057 1.00 81.88 90 GLU A CA 1
ATOM 786 C C . GLU A 1 90 ? 13.879 2.663 -6.340 1.00 81.88 90 GLU A C 1
ATOM 788 O O . GLU A 1 90 ? 13.468 1.556 -6.687 1.00 81.88 90 GLU A O 1
ATOM 793 N N . ILE A 1 91 ? 14.759 3.353 -7.063 1.00 77.38 91 ILE A N 1
ATOM 794 C CA . ILE A 1 91 ? 15.344 2.847 -8.308 1.00 77.38 91 ILE A CA 1
ATOM 795 C C . ILE A 1 91 ? 16.816 2.552 -8.048 1.00 77.38 91 ILE A C 1
ATOM 797 O O . ILE A 1 91 ? 17.587 3.456 -7.707 1.00 77.38 91 ILE A O 1
ATOM 801 N N . CYS A 1 92 ? 17.191 1.285 -8.214 1.00 74.88 92 CYS A N 1
ATOM 802 C CA . CYS A 1 92 ? 18.525 0.772 -7.917 1.00 74.88 92 CYS A CA 1
ATOM 803 C C . CYS A 1 92 ? 19.071 0.035 -9.135 1.00 74.88 92 CYS A C 1
ATOM 805 O O . CYS A 1 92 ? 18.672 -1.098 -9.404 1.00 74.88 92 CYS A O 1
ATOM 807 N N . LYS A 1 93 ? 20.021 0.659 -9.842 1.00 74.50 93 LYS A N 1
ATOM 808 C CA . LYS A 1 93 ? 20.585 0.182 -11.117 1.00 74.50 93 LYS A CA 1
ATOM 809 C C . LYS A 1 93 ? 19.501 -0.096 -12.166 1.00 74.50 93 LYS A C 1
ATOM 811 O O . LYS A 1 93 ? 19.173 0.777 -12.956 1.00 74.50 93 LYS A O 1
ATOM 816 N N . TYR A 1 94 ? 18.940 -1.298 -12.127 1.00 75.12 94 TYR A N 1
ATOM 817 C CA . TYR A 1 94 ? 17.984 -1.829 -13.088 1.00 75.12 94 TYR A CA 1
ATOM 818 C C . TYR A 1 94 ? 16.757 -2.422 -12.422 1.00 75.12 94 TYR A C 1
ATOM 820 O O . TYR A 1 94 ? 15.977 -3.084 -13.084 1.00 75.12 94 TYR A O 1
ATOM 828 N N . ASP A 1 95 ? 16.602 -2.245 -11.120 1.00 80.06 95 ASP A N 1
ATOM 829 C CA . ASP A 1 95 ? 15.424 -2.664 -10.389 1.00 80.06 95 ASP A CA 1
ATOM 830 C C . ASP A 1 95 ? 14.623 -1.435 -9.997 1.00 80.06 95 ASP A C 1
ATOM 832 O O . ASP A 1 95 ? 15.187 -0.415 -9.581 1.00 80.06 95 ASP A O 1
ATOM 836 N N . ILE A 1 96 ? 13.305 -1.563 -10.091 1.00 82.81 96 ILE A N 1
ATOM 837 C CA . ILE A 1 96 ? 12.379 -0.589 -9.537 1.00 82.81 96 ILE A CA 1
ATOM 838 C C . ILE A 1 96 ? 11.661 -1.254 -8.372 1.00 82.81 96 ILE A C 1
ATOM 840 O O . ILE A 1 96 ? 11.033 -2.310 -8.503 1.00 82.81 96 ILE A O 1
ATOM 844 N N . TYR A 1 97 ? 11.777 -0.623 -7.215 1.00 86.19 97 TYR A N 1
ATOM 845 C CA . TYR A 1 97 ? 11.116 -1.031 -5.996 1.00 86.19 97 TYR A CA 1
ATOM 846 C C . TYR A 1 97 ? 10.037 -0.018 -5.655 1.00 86.19 97 TYR A C 1
ATOM 848 O O . TYR A 1 97 ? 10.280 1.182 -5.618 1.00 86.19 97 TYR A O 1
ATOM 856 N N . TYR A 1 98 ? 8.848 -0.518 -5.370 1.00 87.44 98 TYR A N 1
ATOM 857 C CA . TYR A 1 98 ? 7.697 0.252 -4.941 1.00 87.44 98 TYR A CA 1
ATOM 858 C C . TYR A 1 98 ? 7.338 -0.189 -3.529 1.00 87.44 98 TYR A C 1
ATOM 860 O O . TYR A 1 98 ? 7.231 -1.387 -3.246 1.00 87.44 98 TYR A O 1
ATOM 868 N N . PHE A 1 99 ? 7.131 0.769 -2.638 1.00 88.94 99 PHE A N 1
ATOM 869 C CA . PHE A 1 99 ? 6.849 0.510 -1.237 1.00 88.94 99 PHE A CA 1
ATOM 870 C C . PHE A 1 99 ? 5.595 1.244 -0.804 1.00 88.94 99 PHE A C 1
ATOM 872 O O . PHE A 1 99 ? 5.464 2.426 -1.070 1.00 88.94 99 PHE A O 1
ATOM 879 N N . VAL A 1 100 ? 4.720 0.578 -0.056 1.00 90.56 100 VAL A N 1
ATOM 880 C CA . VAL A 1 100 ? 3.791 1.255 0.857 1.00 90.56 100 VAL A CA 1
ATOM 881 C C . VAL A 1 100 ? 4.237 0.901 2.260 1.00 90.56 100 VAL A C 1
ATOM 883 O O . VAL A 1 100 ? 4.315 -0.281 2.598 1.00 90.56 100 VAL A O 1
ATOM 886 N N . ARG A 1 101 ? 4.569 1.894 3.080 1.00 89.00 101 ARG A N 1
ATOM 887 C CA . ARG A 1 101 ? 5.117 1.653 4.422 1.00 89.00 101 ARG A CA 1
ATOM 888 C C . ARG A 1 101 ? 4.714 2.744 5.411 1.00 89.00 101 ARG A C 1
ATOM 890 O O . ARG A 1 101 ? 4.379 3.842 4.982 1.00 89.00 101 ARG A O 1
ATOM 897 N N . PRO A 1 102 ? 4.772 2.485 6.730 1.00 86.75 102 PRO A N 1
ATOM 898 C CA . PRO A 1 102 ? 4.556 3.524 7.729 1.00 86.75 102 PRO A CA 1
ATOM 899 C C . PRO A 1 102 ? 5.530 4.686 7.550 1.00 86.75 102 PRO A C 1
ATOM 901 O O . PRO A 1 102 ? 6.746 4.483 7.445 1.00 86.75 102 PRO A O 1
ATOM 904 N N . PHE A 1 103 ? 5.004 5.905 7.564 1.00 80.38 103 PHE A N 1
ATOM 905 C CA . PHE A 1 103 ? 5.813 7.107 7.524 1.00 80.38 103 PHE A CA 1
ATOM 906 C C . PHE A 1 103 ? 6.617 7.235 8.822 1.00 80.38 103 PHE A C 1
ATOM 908 O O . PHE A 1 103 ? 6.077 7.275 9.930 1.00 80.38 103 PHE A O 1
ATOM 915 N N . LYS A 1 104 ? 7.942 7.302 8.680 1.00 72.88 104 LYS A N 1
ATOM 916 C CA . LYS A 1 104 ? 8.884 7.520 9.779 1.00 72.88 104 LYS A CA 1
ATOM 917 C C . LYS A 1 104 ? 9.772 8.711 9.441 1.00 72.88 104 LYS A C 1
ATOM 919 O O . LYS A 1 104 ? 10.672 8.586 8.618 1.00 72.88 104 LYS A O 1
ATOM 924 N N . LYS A 1 105 ? 9.566 9.833 10.135 1.00 59.19 105 LYS A N 1
ATOM 925 C CA . LYS A 1 105 ? 10.241 11.127 9.903 1.00 59.19 105 LYS A CA 1
ATOM 926 C C . LYS A 1 105 ? 11.769 11.025 9.718 1.00 59.19 105 LYS A C 1
ATOM 928 O O . LYS A 1 105 ? 12.311 11.638 8.810 1.00 59.19 105 LYS A O 1
ATOM 933 N N . ARG A 1 106 ? 12.443 10.168 10.498 1.00 54.19 106 ARG A N 1
ATOM 934 C CA . ARG A 1 106 ? 13.907 9.951 10.457 1.00 54.19 106 ARG A CA 1
ATOM 935 C C . ARG A 1 106 ? 14.451 9.433 9.111 1.00 54.19 106 ARG A C 1
ATOM 937 O O . ARG A 1 106 ? 15.629 9.589 8.831 1.00 54.19 106 ARG A O 1
ATOM 944 N N . TRP A 1 107 ? 13.626 8.803 8.274 1.00 52.62 107 TRP A N 1
ATOM 945 C CA . TRP A 1 107 ? 14.067 8.159 7.021 1.00 52.62 107 TRP A CA 1
ATOM 946 C C . TRP A 1 107 ? 14.154 9.123 5.831 1.00 52.62 107 TRP A C 1
ATOM 948 O O . TRP A 1 107 ? 14.531 8.713 4.731 1.00 52.62 107 TRP A O 1
ATOM 958 N N . TYR A 1 108 ? 13.772 10.381 6.052 1.00 53.69 108 TYR A N 1
ATOM 959 C CA . TYR A 1 108 ? 13.539 11.374 5.007 1.00 53.69 108 TYR A CA 1
ATOM 960 C C . TYR A 1 108 ? 14.417 12.622 5.164 1.00 53.69 108 TYR A C 1
ATOM 962 O O . TYR A 1 108 ? 14.384 13.506 4.325 1.00 53.69 108 TYR A O 1
ATOM 970 N N . GLU A 1 109 ? 15.296 12.672 6.167 1.00 48.19 109 GLU A N 1
ATOM 971 C CA . GLU A 1 109 ? 16.308 13.738 6.288 1.00 48.19 109 GLU A CA 1
ATOM 972 C C . GLU A 1 109 ? 17.403 13.651 5.198 1.00 48.19 109 GLU A C 1
ATOM 974 O O . GLU A 1 109 ? 18.185 14.581 5.043 1.00 48.19 109 GLU A O 1
ATOM 979 N N . TYR A 1 110 ? 17.424 12.573 4.398 1.00 43.12 110 TYR A N 1
ATOM 980 C CA . TYR A 1 110 ? 18.457 12.286 3.389 1.00 43.12 110 TYR A CA 1
ATOM 981 C C . TYR A 1 110 ? 17.945 12.147 1.935 1.00 43.12 110 TYR A C 1
ATOM 983 O O . TYR A 1 110 ? 18.734 11.813 1.053 1.00 43.12 110 TYR A O 1
ATOM 991 N N . SER A 1 111 ? 16.655 12.376 1.645 1.00 46.72 111 SER A N 1
ATOM 992 C CA . SER A 1 111 ? 16.088 12.249 0.282 1.00 46.72 111 SER A CA 1
ATOM 993 C C . SER A 1 111 ? 15.940 13.593 -0.453 1.00 46.72 111 SER A C 1
ATOM 995 O O . SER A 1 111 ? 15.506 14.591 0.117 1.00 46.72 111 SER A O 1
ATOM 997 N N . ILE A 1 112 ? 16.316 13.612 -1.735 1.00 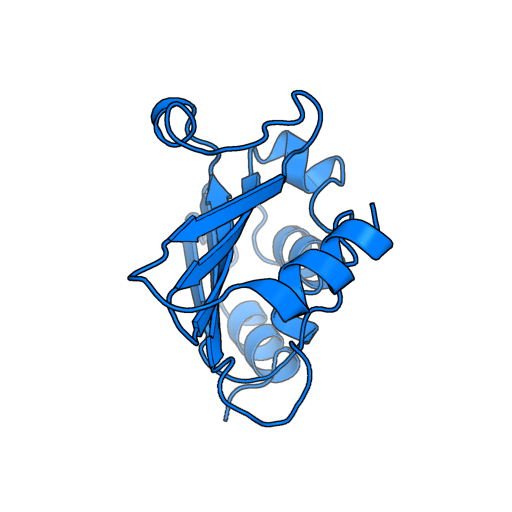47.69 112 ILE A N 1
ATOM 998 C CA . ILE A 1 112 ? 16.251 14.768 -2.645 1.00 47.69 112 ILE A CA 1
ATOM 999 C C . ILE A 1 112 ? 14.795 14.973 -3.114 1.00 47.69 112 ILE A C 1
ATOM 1001 O O . ILE A 1 112 ? 14.115 14.002 -3.422 1.00 47.69 112 ILE A O 1
ATOM 1005 N N . GLU A 1 113 ? 14.354 16.238 -3.143 1.00 49.34 113 GLU A N 1
ATOM 1006 C CA . GLU A 1 113 ? 13.012 16.750 -3.503 1.00 49.34 113 GLU A CA 1
ATOM 1007 C C . GLU A 1 113 ? 11.835 16.265 -2.633 1.00 49.34 113 GLU A C 1
ATOM 1009 O O . GLU A 1 113 ? 11.063 15.375 -2.976 1.00 49.34 113 GLU A O 1
ATOM 1014 N N . HIS A 1 114 ? 11.647 16.950 -1.500 1.00 46.75 114 HIS A N 1
ATOM 1015 C CA . HIS A 1 114 ? 10.429 16.856 -0.700 1.00 46.75 114 HIS A CA 1
ATOM 1016 C C . HIS A 1 114 ? 9.413 17.910 -1.139 1.00 46.75 114 HIS A C 1
ATOM 1018 O O . HIS A 1 114 ? 9.594 19.104 -0.893 1.00 46.75 114 HIS A O 1
ATOM 1024 N N . SER A 1 115 ? 8.280 17.466 -1.674 1.00 43.34 115 SER A N 1
ATOM 1025 C CA . SER A 1 115 ? 7.044 18.234 -1.558 1.00 43.34 115 SER A CA 1
ATOM 1026 C C . SER A 1 115 ? 6.504 18.027 -0.141 1.00 43.34 115 SER A C 1
ATOM 1028 O O . SER A 1 115 ? 6.129 16.917 0.228 1.00 43.34 115 SER A O 1
ATOM 1030 N N . LYS A 1 116 ? 6.432 19.092 0.670 1.00 39.84 116 LYS A N 1
ATOM 1031 C CA . LYS A 1 116 ? 5.810 19.075 2.016 1.00 39.84 116 LYS A CA 1
ATOM 1032 C C . LYS A 1 116 ? 4.320 18.671 2.004 1.00 39.84 116 LYS A C 1
ATOM 1034 O O . LYS A 1 116 ? 3.722 18.553 3.068 1.00 39.84 116 LYS A O 1
ATOM 1039 N N . LEU A 1 117 ? 3.737 18.465 0.822 1.00 43.00 117 LEU A N 1
ATOM 1040 C CA . LEU A 1 117 ? 2.347 18.076 0.589 1.00 43.00 117 LEU A CA 1
ATOM 1041 C C . LEU A 1 117 ? 2.192 16.631 0.080 1.00 43.00 117 LEU A C 1
ATOM 1043 O O . LEU A 1 117 ? 1.069 16.138 0.020 1.00 43.00 117 LEU A O 1
ATOM 1047 N N . ALA A 1 118 ? 3.273 15.938 -0.289 1.00 48.69 118 ALA A N 1
ATOM 1048 C CA . ALA A 1 118 ? 3.186 14.641 -0.952 1.00 48.69 118 ALA A CA 1
ATOM 1049 C C . ALA A 1 118 ? 3.499 13.491 0.016 1.00 48.69 118 ALA A C 1
ATOM 1051 O O . ALA A 1 118 ? 4.616 13.368 0.512 1.00 48.69 118 ALA A O 1
ATOM 1052 N N . GLN A 1 119 ? 2.539 12.587 0.234 1.00 57.47 119 GLN A N 1
ATOM 1053 C CA . GLN A 1 119 ? 2.780 11.262 0.835 1.00 57.47 119 GLN A CA 1
ATOM 1054 C C . GLN A 1 119 ? 3.430 10.305 -0.162 1.00 57.47 119 GLN A C 1
ATOM 1056 O O . GLN A 1 119 ? 3.059 9.138 -0.304 1.00 57.47 119 GLN A O 1
ATOM 1061 N N . PHE A 1 120 ? 4.410 10.840 -0.868 1.00 53.97 120 PHE A N 1
ATOM 1062 C CA . PHE A 1 120 ? 5.082 10.171 -1.939 1.00 53.97 120 PHE A CA 1
ATOM 1063 C C . PHE A 1 120 ? 6.532 10.625 -1.998 1.00 53.97 120 PHE A C 1
ATOM 1065 O O . PHE A 1 120 ? 6.811 11.818 -1.888 1.00 53.97 120 PHE A O 1
ATOM 1072 N N . THR A 1 121 ? 7.459 9.685 -2.163 1.00 59.69 121 THR A N 1
ATOM 1073 C CA . THR A 1 121 ? 8.877 9.996 -2.381 1.00 59.69 121 THR A CA 1
ATOM 1074 C C . THR A 1 121 ? 9.455 9.120 -3.486 1.00 59.69 121 THR A C 1
ATOM 1076 O O . THR A 1 121 ? 9.193 7.921 -3.554 1.00 59.69 121 THR A O 1
ATOM 1079 N N . ILE A 1 122 ? 10.306 9.704 -4.330 1.00 60.69 122 ILE A N 1
ATOM 1080 C CA . ILE A 1 122 ? 11.154 8.952 -5.261 1.00 60.69 122 ILE A CA 1
ATOM 1081 C C . ILE A 1 122 ? 12.582 9.066 -4.766 1.00 60.69 122 ILE A C 1
ATOM 1083 O O . ILE A 1 122 ? 13.120 10.166 -4.661 1.00 60.69 122 ILE A O 1
ATOM 1087 N N . LYS A 1 123 ? 13.209 7.933 -4.464 1.00 62.91 123 LYS A N 1
ATOM 1088 C CA . LYS A 1 123 ? 14.623 7.871 -4.106 1.00 62.91 123 LYS A CA 1
ATOM 1089 C C . LYS A 1 123 ? 15.395 7.231 -5.250 1.00 62.91 123 LYS A C 1
ATOM 1091 O O . LYS A 1 123 ? 15.050 6.161 -5.748 1.00 62.91 123 LYS A O 1
ATOM 1096 N N . TYR A 1 124 ? 16.478 7.884 -5.636 1.00 54.03 124 TYR A N 1
ATOM 1097 C CA . TYR A 1 124 ? 17.414 7.368 -6.621 1.00 54.03 124 TYR A CA 1
ATOM 1098 C C . TYR A 1 124 ? 18.693 6.950 -5.903 1.00 54.03 124 TYR A C 1
ATOM 1100 O O . TYR A 1 124 ? 19.335 7.778 -5.257 1.00 54.03 124 TYR A O 1
ATOM 1108 N N . VAL A 1 125 ? 19.074 5.679 -6.020 1.00 48.91 125 VAL A N 1
ATOM 1109 C CA . VAL A 1 125 ? 20.324 5.155 -5.456 1.00 48.91 125 VAL A CA 1
ATOM 1110 C C . VAL A 1 125 ? 21.203 4.729 -6.630 1.00 48.91 125 VAL A C 1
ATOM 1112 O O . VAL A 1 125 ? 21.161 3.582 -7.074 1.00 48.91 125 VAL A O 1
ATOM 1115 N N . TYR A 1 126 ? 21.963 5.669 -7.203 1.00 48.88 126 TYR A N 1
ATOM 1116 C CA . TYR A 1 126 ? 22.872 5.347 -8.308 1.00 48.88 126 TYR A CA 1
ATOM 1117 C C . TYR A 1 126 ? 24.237 4.878 -7.817 1.00 48.88 126 TYR A C 1
ATOM 1119 O O . TYR A 1 126 ? 24.924 5.591 -7.093 1.00 48.88 126 TYR A O 1
ATOM 1127 N N . SER A 1 127 ? 24.664 3.721 -8.333 1.00 41.41 127 SER A N 1
ATOM 1128 C CA . SER A 1 127 ? 26.066 3.486 -8.678 1.00 41.41 127 SER A CA 1
ATOM 1129 C C . SER A 1 127 ? 26.262 3.871 -10.153 1.00 41.41 127 SER A C 1
ATOM 1131 O O . SER A 1 127 ? 25.841 3.140 -11.043 1.00 41.41 127 SER A O 1
ATOM 1133 N N . ASN A 1 128 ? 26.839 5.048 -10.380 1.00 37.12 128 ASN A N 1
ATOM 1134 C CA . ASN A 1 128 ? 27.521 5.577 -11.572 1.00 37.12 128 ASN A CA 1
ATOM 1135 C C . ASN A 1 128 ? 26.945 5.478 -13.008 1.00 37.12 128 ASN A C 1
ATOM 1137 O O . ASN A 1 128 ? 27.486 6.190 -13.847 1.00 37.12 128 ASN A O 1
ATOM 1141 N N . GLU A 1 129 ? 25.863 4.761 -13.348 1.00 40.94 129 GLU A N 1
ATOM 1142 C CA . GLU A 1 129 ? 25.346 4.759 -14.740 1.00 40.94 129 GLU A CA 1
ATOM 1143 C C . GLU A 1 129 ? 23.800 4.865 -14.876 1.00 40.94 129 GLU A C 1
ATOM 1145 O O . GLU A 1 129 ? 23.055 3.924 -14.638 1.00 40.94 129 GLU A O 1
ATOM 1150 N N . ARG A 1 130 ? 23.373 6.079 -15.281 1.00 45.72 130 ARG A N 1
ATOM 1151 C CA . ARG A 1 130 ? 22.208 6.560 -16.085 1.00 45.72 130 ARG A CA 1
ATOM 1152 C C . ARG A 1 130 ? 20.716 6.276 -15.699 1.00 45.72 130 ARG A C 1
ATOM 1154 O O . ARG A 1 130 ? 20.098 5.395 -16.285 1.00 45.72 130 ARG A O 1
ATOM 1161 N N . PRO A 1 131 ? 20.063 7.200 -14.940 1.00 47.56 131 PRO A N 1
ATOM 1162 C CA . PRO A 1 131 ? 18.593 7.309 -14.703 1.00 47.56 131 PRO A CA 1
ATOM 1163 C C . PRO A 1 131 ? 17.691 7.936 -15.786 1.00 47.56 131 PRO A C 1
ATOM 1165 O O . PRO A 1 131 ? 16.526 8.234 -15.511 1.00 47.56 131 PRO A O 1
ATOM 1168 N N . TYR A 1 132 ? 18.192 8.276 -16.971 1.00 45.41 132 TYR A N 1
ATOM 1169 C CA . TYR A 1 132 ? 17.597 9.389 -17.735 1.00 45.41 132 TYR A CA 1
ATOM 1170 C C . TYR A 1 132 ? 16.196 9.142 -18.329 1.00 45.41 132 TYR A C 1
ATOM 1172 O O . TYR A 1 132 ? 15.436 10.095 -18.486 1.00 45.41 132 TYR A O 1
ATOM 1180 N N . ILE A 1 133 ? 15.819 7.896 -18.629 1.00 46.44 133 ILE A N 1
ATOM 1181 C CA . ILE A 1 133 ? 14.547 7.597 -19.317 1.00 46.44 133 ILE A CA 1
ATOM 1182 C C . ILE A 1 133 ? 13.348 7.731 -18.363 1.00 46.44 133 ILE A C 1
ATOM 1184 O O . ILE A 1 133 ? 12.347 8.356 -18.712 1.00 46.44 133 ILE A O 1
ATOM 1188 N N . LEU A 1 134 ? 13.481 7.243 -17.124 1.00 44.62 134 LEU A N 1
ATOM 1189 C CA . LEU A 1 134 ? 12.411 7.307 -16.123 1.00 44.62 134 LEU A CA 1
ATOM 1190 C C . LEU A 1 134 ? 12.211 8.729 -15.576 1.00 44.62 134 LEU A C 1
ATOM 1192 O O . LEU A 1 134 ? 11.083 9.155 -15.347 1.00 44.62 134 LEU A O 1
ATOM 1196 N N . LEU A 1 135 ? 13.306 9.484 -15.414 1.00 46.53 135 LEU A N 1
ATOM 1197 C CA . LEU A 1 135 ? 13.271 10.888 -14.990 1.00 46.53 135 LEU A CA 1
ATOM 1198 C C . LEU A 1 135 ? 12.439 11.746 -15.945 1.00 46.53 135 LEU A C 1
ATOM 1200 O O . LEU A 1 135 ? 11.659 12.577 -15.490 1.00 46.53 135 LEU A O 1
ATOM 1204 N N . ASN A 1 136 ? 12.582 11.533 -17.253 1.00 45.34 136 ASN A N 1
ATOM 1205 C CA . ASN A 1 136 ? 11.833 12.290 -18.253 1.00 45.34 136 ASN A CA 1
ATOM 1206 C C . ASN A 1 136 ? 10.348 11.901 -18.274 1.00 45.34 136 ASN A C 1
ATOM 1208 O O . ASN A 1 136 ? 9.500 12.780 -18.396 1.00 45.34 136 ASN A O 1
ATOM 1212 N N . GLN A 1 137 ? 10.020 10.620 -18.078 1.00 46.19 137 GLN A N 1
ATOM 1213 C CA . GLN A 1 137 ? 8.629 10.161 -17.987 1.00 46.19 137 GLN A CA 1
ATOM 1214 C C . GLN A 1 137 ? 7.937 10.687 -16.720 1.00 46.19 137 GLN A C 1
ATOM 1216 O O . GLN A 1 137 ? 6.828 11.205 -16.797 1.00 46.19 137 GLN A O 1
ATOM 1221 N N . ILE A 1 138 ? 8.601 10.643 -15.563 1.00 45.44 138 ILE A N 1
ATOM 1222 C CA . ILE A 1 138 ? 8.030 11.110 -14.290 1.00 45.44 138 ILE A CA 1
ATOM 1223 C C . ILE A 1 138 ? 7.897 12.638 -14.262 1.00 45.44 138 ILE A C 1
ATOM 1225 O O . ILE A 1 138 ? 6.870 13.146 -13.822 1.00 45.44 138 ILE A O 1
ATOM 1229 N N . LYS A 1 139 ? 8.884 13.375 -14.790 1.00 43.38 139 LYS A N 1
ATOM 1230 C CA . LYS A 1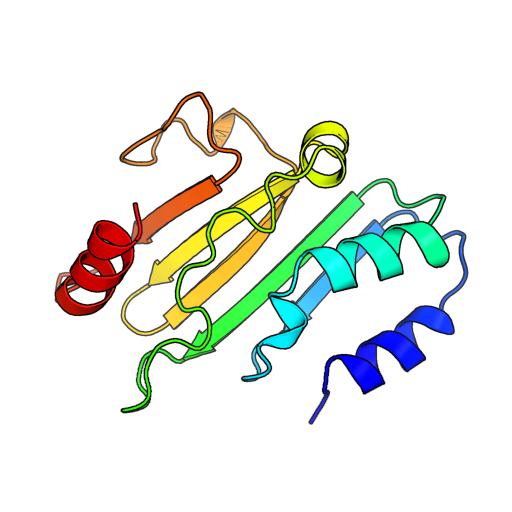 139 ? 8.799 14.838 -14.933 1.00 43.38 139 LYS A CA 1
ATOM 1231 C C . LYS A 1 139 ? 7.726 15.293 -15.920 1.00 43.38 139 LYS A C 1
ATOM 1233 O O . LYS A 1 139 ? 7.265 16.413 -15.800 1.00 43.38 139 LYS A O 1
ATOM 1238 N N . SER A 1 140 ? 7.344 14.461 -16.890 1.00 38.41 140 SER A N 1
ATOM 1239 C CA . SER A 1 140 ? 6.284 14.802 -17.851 1.00 38.41 140 SER A CA 1
ATOM 1240 C C . SER A 1 140 ? 4.859 14.629 -17.308 1.00 38.41 140 SER A C 1
ATOM 1242 O O . SER A 1 140 ? 3.907 15.036 -17.968 1.00 38.41 140 SER A O 1
ATOM 1244 N N . VAL A 1 141 ? 4.707 14.004 -16.132 1.00 38.50 141 VAL A N 1
ATOM 1245 C CA . VAL A 1 141 ? 3.412 13.676 -15.504 1.00 38.50 141 VAL A CA 1
ATOM 1246 C C . VAL A 1 141 ? 3.148 14.513 -14.236 1.00 38.50 141 VAL A C 1
ATOM 1248 O O . VAL A 1 141 ? 2.021 14.522 -13.739 1.00 38.50 141 VAL A O 1
ATOM 1251 N N . LEU A 1 142 ? 4.165 15.221 -13.728 1.00 38.41 142 LEU A N 1
ATOM 1252 C CA . LEU A 1 142 ? 4.067 16.230 -12.662 1.00 38.41 142 LEU A CA 1
ATOM 1253 C C . LEU A 1 142 ? 3.863 17.626 -13.258 1.00 38.41 142 LEU A C 1
ATOM 1255 O O . LEU A 1 142 ? 3.079 18.390 -12.656 1.00 38.41 142 LEU A O 1
#